Protein AF-A0A9E4JES0-F1 (afdb_monomer)

pLDDT: mean 76.91, std 16.35, range [38.31, 95.5]

Radius of gyration: 48.59 Å; Cα contacts (8 Å, |Δi|>4): 64; chains: 1; bounding box: 99×38×132 Å

Secondary structure (DSSP, 8-state):
---EEEEEEEEEEEETTEEEEEEEEEEEPTTS-HHHHHHHHHHHHHHHTT---TT-TTHHHHHHHHHHHHHHHHHHHHHHHHHHHHHHHHHHHHHHHHHHHHHHHHHHHHHHHHHHHHHHHHHHHHHHHHHHHHHHHHHHHHHHHHHHHTT--

Structure (mmCIF, N/CA/C/O backbone):
data_AF-A0A9E4JES0-F1
#
_entry.id   AF-A0A9E4JES0-F1
#
loop_
_atom_site.group_PDB
_atom_site.id
_atom_site.type_symbol
_atom_site.label_atom_id
_atom_site.label_alt_id
_atom_site.label_comp_id
_atom_site.label_asym_id
_atom_site.label_entity_id
_atom_site.label_seq_id
_atom_site.pdbx_PDB_ins_code
_atom_site.Cartn_x
_atom_site.Cartn_y
_atom_site.Cartn_z
_atom_site.occupancy
_atom_site.B_iso_or_equiv
_atom_site.auth_seq_id
_atom_site.auth_comp_id
_atom_site.auth_asym_id
_atom_site.auth_atom_id
_atom_site.pdbx_PDB_model_num
ATOM 1 N N . MET A 1 1 ? 2.789 -4.666 -51.818 1.00 52.53 1 MET A N 1
ATOM 2 C CA . MET A 1 1 ? 3.814 -4.984 -50.801 1.00 52.53 1 MET A CA 1
ATOM 3 C C . MET A 1 1 ? 3.820 -3.844 -49.799 1.00 52.53 1 MET A C 1
ATOM 5 O O . MET A 1 1 ? 3.592 -2.716 -50.224 1.00 52.53 1 MET A O 1
ATOM 9 N N . LYS A 1 2 ? 3.916 -4.117 -48.493 1.00 54.25 2 LYS A N 1
ATOM 10 C CA . LYS A 1 2 ? 3.906 -3.060 -47.469 1.00 54.25 2 LYS A CA 1
ATOM 11 C C . LYS A 1 2 ? 5.352 -2.792 -47.073 1.00 54.25 2 LYS A C 1
ATOM 13 O O . LYS A 1 2 ? 5.905 -3.539 -46.282 1.00 54.25 2 LYS A O 1
ATOM 18 N N . HIS A 1 3 ? 5.954 -1.746 -47.624 1.00 61.16 3 HIS A N 1
ATOM 19 C CA . HIS A 1 3 ? 7.297 -1.353 -47.214 1.00 61.16 3 HIS A CA 1
ATOM 20 C C . HIS A 1 3 ? 7.278 -0.882 -45.754 1.00 61.16 3 HIS A C 1
ATOM 22 O O . HIS A 1 3 ? 6.368 -0.158 -45.337 1.00 61.16 3 HIS A O 1
ATOM 28 N N . LYS A 1 4 ? 8.251 -1.339 -44.961 1.00 72.44 4 LYS A N 1
ATOM 29 C CA . LYS A 1 4 ? 8.466 -0.862 -43.590 1.00 72.44 4 LYS A CA 1
ATOM 30 C C . LYS A 1 4 ? 9.557 0.193 -43.629 1.00 72.44 4 LYS A C 1
ATOM 32 O O . LYS A 1 4 ? 10.705 -0.120 -43.914 1.00 72.44 4 LYS A O 1
ATOM 37 N N . GLU A 1 5 ? 9.211 1.436 -43.335 1.00 81.38 5 GLU A N 1
ATOM 38 C CA . GLU A 1 5 ? 10.203 2.504 -43.245 1.00 81.38 5 GLU A CA 1
ATOM 39 C C . GLU A 1 5 ? 10.958 2.417 -41.918 1.00 81.38 5 GLU A C 1
ATOM 41 O O . GLU A 1 5 ? 10.357 2.369 -40.839 1.00 81.38 5 GLU A O 1
ATOM 46 N N . ILE A 1 6 ? 12.287 2.419 -41.993 1.00 80.75 6 ILE A N 1
ATOM 47 C CA . ILE A 1 6 ? 13.156 2.605 -40.835 1.00 80.75 6 ILE A CA 1
ATOM 48 C C . ILE A 1 6 ? 14.017 3.849 -41.034 1.00 80.75 6 ILE A C 1
ATOM 50 O O . ILE A 1 6 ? 14.598 4.072 -42.094 1.00 80.75 6 ILE A O 1
ATOM 54 N N . GLY A 1 7 ? 14.098 4.676 -39.994 1.00 79.69 7 GLY A N 1
ATOM 55 C CA . GLY A 1 7 ? 14.848 5.926 -40.013 1.00 79.69 7 GLY A CA 1
ATOM 56 C C . GLY A 1 7 ? 15.833 6.013 -38.858 1.00 79.69 7 GLY A C 1
ATOM 57 O O . GLY A 1 7 ? 15.545 5.565 -37.745 1.00 79.69 7 GLY A O 1
ATOM 58 N N . PHE A 1 8 ? 16.993 6.611 -39.111 1.00 75.69 8 PHE A N 1
ATOM 59 C CA . PHE A 1 8 ? 17.981 6.930 -38.090 1.00 75.69 8 PHE A CA 1
ATOM 60 C C . PHE A 1 8 ? 18.560 8.328 -38.316 1.00 75.69 8 PHE A C 1
ATOM 62 O O . PHE A 1 8 ? 18.998 8.661 -39.416 1.00 75.69 8 PHE A O 1
ATOM 69 N N . GLY A 1 9 ? 18.561 9.128 -37.250 1.00 78.50 9 GLY A N 1
ATOM 70 C CA . GLY A 1 9 ? 19.098 10.483 -37.233 1.00 78.50 9 GLY A CA 1
ATOM 71 C C . GLY A 1 9 ? 20.324 10.594 -36.335 1.00 78.50 9 GLY A C 1
ATOM 72 O O . GLY A 1 9 ? 20.342 10.045 -35.233 1.00 78.50 9 GLY A O 1
ATOM 73 N N . LEU A 1 10 ? 21.337 11.326 -36.788 1.00 76.25 10 LEU A N 1
ATOM 74 C CA . LEU A 1 10 ? 22.555 11.636 -36.050 1.00 76.25 10 LEU A CA 1
ATOM 75 C C . LEU A 1 10 ? 22.779 13.146 -36.059 1.00 76.25 10 LEU A C 1
ATOM 77 O O . LEU A 1 10 ? 22.968 13.753 -37.110 1.00 76.25 10 LEU A O 1
ATOM 81 N N . THR A 1 11 ? 22.793 13.746 -34.873 1.00 77.44 11 THR A N 1
ATOM 82 C CA . THR A 1 11 ? 23.157 15.154 -34.696 1.00 77.44 11 THR A CA 1
ATOM 83 C C . THR A 1 11 ? 24.617 15.251 -34.287 1.00 77.44 11 THR A C 1
ATOM 85 O O . THR A 1 11 ? 25.042 14.604 -33.329 1.00 77.44 11 THR A O 1
ATOM 88 N N . ILE A 1 12 ? 25.380 16.074 -34.997 1.00 72.56 12 ILE A N 1
ATOM 89 C CA . ILE A 1 12 ? 26.807 16.289 -34.770 1.00 72.56 12 ILE A CA 1
ATOM 90 C C . ILE A 1 12 ? 27.027 17.743 -34.401 1.00 72.56 12 ILE A C 1
ATOM 92 O O . ILE A 1 12 ? 26.510 18.652 -35.047 1.00 72.56 12 ILE A O 1
ATOM 96 N N . ASN A 1 13 ? 27.801 17.951 -33.342 1.00 72.50 13 ASN A N 1
ATOM 97 C CA . ASN A 1 13 ? 28.268 19.269 -32.951 1.00 72.50 13 ASN A CA 1
ATOM 98 C C . ASN A 1 13 ? 29.493 19.626 -33.803 1.00 72.50 13 ASN A C 1
ATOM 100 O O . ASN A 1 13 ? 30.482 18.894 -33.781 1.00 72.50 13 ASN A O 1
ATOM 104 N N . MET A 1 14 ? 29.412 20.726 -34.548 1.00 70.50 14 MET A N 1
ATOM 105 C CA . MET A 1 14 ? 30.459 21.189 -35.465 1.00 70.50 14 MET A CA 1
ATOM 106 C C . MET A 1 14 ? 31.437 22.171 -34.791 1.00 70.50 14 MET A C 1
ATOM 108 O O . MET A 1 14 ? 32.385 22.626 -35.425 1.00 70.50 14 MET A O 1
ATOM 112 N N . GLY A 1 15 ? 31.238 22.483 -33.502 1.00 56.72 15 GLY A N 1
ATOM 113 C CA . GLY A 1 15 ? 31.932 23.563 -32.794 1.00 56.72 15 GLY A CA 1
ATOM 114 C C . GLY A 1 15 ? 31.174 24.893 -32.888 1.00 56.72 15 GLY A C 1
ATOM 115 O O . GLY A 1 15 ? 30.182 25.003 -33.597 1.00 56.72 15 GLY A O 1
ATOM 116 N N . ASN A 1 16 ? 31.600 25.908 -32.126 1.00 60.12 16 ASN A N 1
ATOM 117 C CA . ASN A 1 16 ? 30.993 27.253 -32.118 1.00 60.12 16 ASN A CA 1
ATOM 118 C C . ASN A 1 16 ? 29.464 27.294 -31.891 1.00 60.12 16 ASN A C 1
ATOM 120 O O . ASN A 1 16 ? 28.784 28.152 -32.440 1.00 60.12 16 ASN A O 1
ATOM 124 N N . TYR A 1 17 ? 28.924 26.394 -31.059 1.00 64.75 17 TYR A N 1
ATOM 125 C CA . TYR A 1 17 ? 27.476 26.249 -30.809 1.00 64.75 17 TYR A CA 1
ATOM 126 C C . TYR A 1 17 ? 26.640 25.864 -32.041 1.00 64.75 17 TYR A C 1
ATOM 128 O O . TYR A 1 17 ? 25.411 25.894 -31.983 1.00 64.75 17 TYR A O 1
ATOM 136 N N . GLU A 1 18 ? 27.276 25.443 -33.131 1.00 52.69 18 GLU A N 1
ATOM 137 C CA . GLU A 1 18 ? 26.591 24.963 -34.321 1.00 52.69 18 GLU A CA 1
ATOM 138 C C . GLU A 1 18 ? 26.464 23.439 -34.286 1.00 52.69 18 GLU A C 1
ATOM 140 O O . GLU A 1 18 ? 27.386 22.703 -33.921 1.00 52.69 18 GLU A O 1
ATOM 145 N N . SER A 1 19 ? 25.291 22.941 -34.671 1.00 76.25 19 SER A N 1
ATOM 146 C CA . SER A 1 19 ? 25.049 21.509 -34.816 1.00 76.25 19 SER A CA 1
ATOM 147 C C . SER A 1 19 ? 24.335 21.222 -36.126 1.00 76.25 19 SER A C 1
ATOM 149 O O . SER A 1 19 ? 23.482 21.995 -36.561 1.00 76.25 19 SER A O 1
ATOM 151 N N . VAL A 1 20 ? 24.697 20.107 -36.752 1.00 76.12 20 VAL A N 1
ATOM 152 C CA . VAL A 1 20 ? 24.100 19.628 -37.998 1.00 76.12 20 VAL A CA 1
ATOM 153 C C . VAL A 1 20 ? 23.469 18.274 -37.730 1.00 76.12 20 VAL A C 1
ATOM 155 O O . VAL A 1 20 ? 24.083 17.399 -37.118 1.00 76.12 20 VAL A O 1
ATOM 158 N N . ARG A 1 21 ? 22.228 18.104 -38.178 1.00 79.75 21 ARG A N 1
ATOM 159 C CA . ARG A 1 21 ? 21.497 16.844 -38.090 1.00 79.75 21 ARG A CA 1
ATOM 160 C C . ARG A 1 21 ? 21.501 16.159 -39.451 1.00 79.75 21 ARG A C 1
ATOM 162 O O . ARG A 1 21 ? 21.116 16.763 -40.446 1.00 79.75 21 ARG A O 1
ATOM 169 N N . PHE A 1 22 ? 21.915 14.900 -39.467 1.00 77.12 22 PHE A N 1
ATOM 170 C CA . PHE A 1 22 ? 21.846 14.015 -40.620 1.00 77.12 22 PHE A CA 1
ATOM 171 C C . PHE A 1 22 ? 20.777 12.967 -40.357 1.00 77.12 22 PHE A C 1
ATOM 173 O O . PHE A 1 22 ? 20.857 12.262 -39.356 1.00 77.12 22 PHE A O 1
ATOM 180 N N . ASP A 1 23 ? 19.803 12.837 -41.246 1.00 79.25 23 ASP A N 1
ATOM 181 C CA . ASP A 1 23 ? 18.787 11.792 -41.169 1.00 79.25 23 ASP A CA 1
ATOM 182 C C . ASP A 1 23 ? 18.927 10.873 -42.391 1.00 79.25 23 ASP A C 1
ATOM 184 O O . ASP A 1 23 ? 19.057 11.341 -43.523 1.00 79.25 23 ASP A O 1
ATOM 188 N N . LEU A 1 24 ? 18.917 9.560 -42.162 1.00 81.31 24 LEU A N 1
ATOM 189 C CA . LEU A 1 24 ? 18.792 8.544 -43.205 1.00 81.31 24 LEU A CA 1
ATOM 190 C C . LEU A 1 24 ? 17.518 7.749 -42.970 1.00 81.31 24 LEU A C 1
ATOM 192 O O . LEU A 1 24 ? 17.255 7.293 -41.856 1.00 81.31 24 LEU A O 1
ATOM 196 N N . VAL A 1 25 ? 16.767 7.546 -44.042 1.00 83.81 25 VAL A N 1
ATOM 197 C CA . VAL A 1 25 ? 15.569 6.712 -44.065 1.00 83.81 25 VAL A CA 1
ATOM 198 C C . VAL A 1 25 ? 15.761 5.670 -45.155 1.00 83.81 25 VAL A C 1
ATOM 200 O O . VAL A 1 25 ? 16.242 5.996 -46.240 1.00 83.81 25 VAL A O 1
ATOM 203 N N . ALA A 1 26 ? 15.422 4.422 -44.851 1.00 81.62 26 ALA A N 1
ATOM 204 C CA . ALA A 1 26 ? 15.339 3.358 -45.838 1.00 81.62 26 ALA A CA 1
ATOM 205 C C . ALA A 1 26 ? 13.989 2.660 -45.751 1.00 81.62 26 ALA A C 1
ATOM 207 O O . ALA A 1 26 ? 13.447 2.428 -44.667 1.00 81.62 26 ALA A O 1
ATOM 208 N N . GLU A 1 27 ? 13.482 2.309 -46.920 1.00 85.81 27 GLU A N 1
ATOM 209 C CA . GLU A 1 27 ? 12.321 1.454 -47.086 1.00 85.81 27 GLU A CA 1
ATOM 210 C C . GLU A 1 27 ? 12.798 0.005 -47.094 1.00 85.81 27 GLU A C 1
ATOM 212 O O . GLU A 1 27 ? 13.636 -0.361 -47.915 1.00 85.81 27 GLU A O 1
ATOM 217 N N . LEU A 1 28 ? 12.283 -0.799 -46.166 1.00 83.81 28 LEU A N 1
ATOM 218 C CA . LEU A 1 28 ? 12.567 -2.225 -46.109 1.00 83.81 28 LEU A CA 1
ATOM 219 C C . LEU A 1 28 ? 11.510 -3.024 -46.844 1.00 83.81 28 LEU A C 1
ATOM 221 O O . LEU A 1 28 ? 10.305 -2.753 -46.733 1.00 83.81 28 LEU A O 1
ATOM 225 N N . GLU A 1 29 ? 11.965 -4.066 -47.524 1.00 83.25 29 GLU A N 1
ATOM 226 C CA . GLU A 1 29 ? 11.090 -5.110 -48.036 1.00 83.25 29 GLU A CA 1
ATOM 227 C C . GLU A 1 29 ? 10.679 -6.090 -46.925 1.00 83.25 29 GLU A C 1
ATOM 229 O O . GLU A 1 29 ? 11.339 -6.227 -45.895 1.00 83.25 29 GLU A O 1
ATOM 234 N N . ASP A 1 30 ? 9.560 -6.794 -47.123 1.00 79.12 30 ASP A N 1
ATOM 235 C CA . ASP A 1 30 ? 8.959 -7.670 -46.102 1.00 79.12 30 ASP A CA 1
ATOM 236 C C . ASP A 1 30 ? 9.879 -8.832 -45.654 1.00 79.12 30 ASP A C 1
ATOM 238 O O . ASP A 1 30 ? 9.641 -9.430 -44.602 1.00 79.12 30 ASP A O 1
ATOM 242 N N . TRP A 1 31 ? 10.918 -9.152 -46.436 1.00 80.75 31 TRP A N 1
ATOM 243 C CA . TRP A 1 31 ? 11.902 -10.205 -46.154 1.00 80.75 31 TRP A CA 1
ATOM 244 C C . TRP A 1 31 ? 13.197 -9.698 -45.503 1.00 80.75 31 TRP A C 1
ATOM 246 O O . TRP A 1 31 ? 14.019 -10.518 -45.094 1.00 80.75 31 TRP A O 1
ATOM 256 N N . GLU A 1 32 ? 13.399 -8.383 -45.396 1.00 78.50 32 GLU A N 1
ATOM 257 C CA . GLU A 1 32 ? 14.618 -7.809 -44.826 1.00 78.50 32 GLU A CA 1
ATOM 258 C C . GLU A 1 32 ? 14.550 -7.734 -43.293 1.00 78.50 32 GLU A C 1
ATOM 260 O O . GLU A 1 32 ? 13.535 -7.345 -42.702 1.00 78.50 32 GLU A O 1
ATOM 265 N N . ASP A 1 33 ? 15.654 -8.082 -42.625 1.00 81.12 33 ASP A N 1
ATOM 266 C CA . ASP A 1 33 ? 15.755 -7.975 -41.170 1.00 81.12 33 ASP A CA 1
ATOM 267 C C . ASP A 1 33 ? 15.950 -6.511 -40.752 1.00 81.12 33 ASP A C 1
ATOM 269 O O . ASP A 1 33 ? 16.992 -5.891 -40.978 1.00 81.12 33 ASP A O 1
ATOM 273 N N . SER A 1 34 ? 14.942 -5.970 -40.067 1.00 77.75 34 SER A N 1
ATOM 274 C CA . SER A 1 34 ? 14.956 -4.602 -39.551 1.00 77.75 34 SER A CA 1
ATOM 275 C C . SER A 1 34 ? 16.148 -4.282 -38.640 1.00 77.75 34 SER A C 1
ATOM 277 O O . SER A 1 34 ? 16.610 -3.139 -38.634 1.00 77.75 34 SER A O 1
ATOM 279 N N . GLU A 1 35 ? 16.678 -5.246 -37.879 1.00 78.31 35 GLU A N 1
ATOM 280 C CA . GLU A 1 35 ? 17.823 -5.002 -36.998 1.00 78.31 35 GLU A CA 1
ATOM 281 C C . GLU A 1 35 ? 19.137 -4.928 -37.772 1.00 78.31 35 GLU A C 1
ATOM 283 O O . GLU A 1 35 ? 19.984 -4.075 -37.479 1.00 78.31 35 GLU A O 1
ATOM 288 N N . GLU A 1 36 ? 19.317 -5.807 -38.755 1.00 80.25 36 GLU A N 1
ATOM 289 C CA . GLU A 1 36 ? 20.508 -5.830 -39.599 1.00 80.25 36 GLU A CA 1
ATOM 290 C C . GLU A 1 36 ? 20.551 -4.598 -40.507 1.00 80.25 36 GLU A C 1
ATOM 292 O O . GLU A 1 36 ? 21.563 -3.889 -40.551 1.00 80.25 36 GLU A O 1
ATOM 297 N N . SER A 1 37 ? 19.416 -4.237 -41.107 1.00 80.00 37 SER A N 1
ATOM 298 C CA . SER A 1 37 ? 19.299 -3.037 -41.932 1.00 80.00 37 SER A CA 1
ATOM 299 C C . SER A 1 37 ? 19.469 -1.748 -41.126 1.00 80.00 37 SER A C 1
ATOM 301 O O . SER A 1 37 ? 20.123 -0.808 -41.581 1.00 80.00 37 SER A O 1
ATOM 303 N N . MET A 1 38 ? 18.992 -1.703 -39.877 1.00 77.00 38 MET A N 1
ATOM 304 C CA . MET A 1 38 ? 19.251 -0.578 -38.973 1.00 77.00 38 MET A CA 1
ATOM 305 C C . MET A 1 38 ? 20.741 -0.460 -38.609 1.00 77.00 38 MET A C 1
ATOM 307 O O . MET A 1 38 ? 21.265 0.651 -38.497 1.00 77.00 38 MET A O 1
ATOM 311 N N . LYS A 1 39 ? 21.459 -1.578 -38.431 1.00 77.50 39 LYS A N 1
ATOM 312 C CA . LYS A 1 39 ? 22.921 -1.561 -38.220 1.00 77.50 39 LYS A CA 1
ATOM 313 C C . LYS A 1 39 ? 23.654 -1.042 -39.457 1.00 77.50 39 LYS A C 1
ATOM 315 O O . LYS A 1 39 ? 24.563 -0.223 -39.312 1.00 77.50 39 LYS A O 1
ATOM 320 N N . ALA A 1 40 ? 23.239 -1.464 -40.649 1.00 80.19 40 ALA A N 1
ATOM 321 C CA . ALA A 1 40 ? 23.804 -0.987 -41.907 1.00 80.19 40 ALA A CA 1
ATOM 322 C C . ALA A 1 40 ? 23.584 0.525 -42.095 1.00 80.19 40 ALA A C 1
ATOM 324 O O . ALA A 1 40 ? 24.535 1.249 -42.399 1.00 80.19 40 ALA A O 1
ATOM 325 N N . LEU A 1 41 ? 22.373 1.026 -41.821 1.00 79.94 41 LEU A N 1
ATOM 326 C CA . LEU A 1 41 ? 22.056 2.460 -41.873 1.00 79.94 41 LEU A CA 1
ATOM 327 C C . LEU A 1 41 ? 22.896 3.280 -40.900 1.00 79.94 41 LEU A C 1
ATOM 329 O O . LEU A 1 41 ? 23.429 4.323 -41.274 1.00 79.94 41 LEU A O 1
ATOM 333 N N . LYS A 1 42 ? 23.072 2.794 -39.669 1.00 74.19 42 LYS A N 1
ATOM 334 C CA . LYS A 1 42 ? 23.915 3.450 -38.661 1.00 74.19 42 LYS A CA 1
ATOM 335 C C . LYS A 1 42 ? 25.364 3.559 -39.111 1.00 74.19 42 LYS A C 1
ATOM 337 O O . LYS A 1 42 ? 25.944 4.637 -39.012 1.00 74.19 42 LYS A O 1
ATOM 342 N N . LYS A 1 43 ? 25.935 2.466 -39.624 1.00 75.44 43 LYS A N 1
ATOM 343 C CA . LYS A 1 43 ? 27.313 2.454 -40.128 1.00 75.44 43 LYS A CA 1
ATOM 344 C C . LYS A 1 43 ? 27.485 3.473 -41.256 1.00 75.44 43 LYS A C 1
ATOM 346 O O . LYS A 1 43 ? 28.402 4.286 -41.218 1.00 75.44 43 LYS A O 1
ATOM 351 N N . ARG A 1 44 ? 26.533 3.503 -42.189 1.00 75.25 44 ARG A N 1
ATOM 352 C CA . ARG A 1 44 ? 26.559 4.406 -43.341 1.00 75.25 44 ARG A CA 1
ATOM 353 C C . ARG A 1 44 ? 26.359 5.874 -42.964 1.00 75.25 44 ARG A C 1
ATOM 355 O O . ARG A 1 44 ? 27.004 6.735 -43.552 1.00 75.25 44 ARG A O 1
ATOM 362 N N . LEU A 1 45 ? 25.526 6.175 -41.965 1.00 74.19 45 LEU A N 1
ATOM 363 C CA . LEU A 1 45 ? 25.344 7.543 -41.466 1.00 74.19 45 LEU A CA 1
ATOM 364 C C . LEU A 1 45 ? 26.617 8.079 -40.800 1.00 74.19 45 LEU A C 1
ATOM 366 O O . LEU A 1 45 ? 26.989 9.227 -41.020 1.00 74.19 45 LEU A O 1
ATOM 370 N N . VAL A 1 46 ? 27.301 7.237 -40.018 1.00 70.25 46 VAL A N 1
ATOM 371 C CA . VAL A 1 46 ? 28.583 7.574 -39.377 1.00 70.25 46 VAL A CA 1
ATOM 372 C C . VAL A 1 46 ? 29.679 7.800 -40.424 1.00 70.25 46 VAL A C 1
ATOM 374 O O . VAL A 1 46 ? 30.451 8.749 -40.300 1.00 70.25 46 VAL A O 1
ATOM 377 N N . GLU A 1 47 ? 29.708 6.987 -41.485 1.00 70.75 47 GLU A N 1
ATOM 378 C CA . GLU A 1 47 ? 30.611 7.171 -42.629 1.00 70.75 47 GLU A CA 1
ATOM 379 C C . GLU A 1 47 ? 30.329 8.480 -43.394 1.00 70.75 47 GLU A C 1
ATOM 381 O O . GLU A 1 47 ? 31.257 9.243 -43.667 1.00 70.75 47 GLU A O 1
ATOM 386 N N . ILE A 1 48 ? 29.060 8.779 -43.712 1.00 68.38 48 ILE A N 1
ATOM 387 C CA . ILE A 1 48 ? 28.646 10.008 -44.424 1.00 68.38 48 ILE A CA 1
ATOM 388 C C . ILE A 1 48 ? 28.998 11.256 -43.625 1.00 68.38 48 ILE A C 1
ATOM 390 O O . ILE A 1 48 ? 29.496 12.235 -44.179 1.00 68.38 48 ILE A O 1
ATOM 394 N N . ALA A 1 49 ? 28.771 11.203 -42.319 1.00 64.31 49 ALA A N 1
ATOM 395 C CA . ALA A 1 49 ? 29.098 12.281 -41.414 1.00 64.31 49 ALA A CA 1
ATOM 396 C C . ALA A 1 49 ? 30.605 12.576 -41.319 1.00 64.31 49 ALA A C 1
ATOM 398 O O . ALA A 1 49 ? 30.972 13.566 -40.687 1.00 64.31 49 ALA A O 1
ATOM 399 N N . ARG A 1 50 ? 31.471 11.731 -41.914 1.00 56.56 50 ARG A N 1
ATOM 400 C CA . ARG A 1 50 ? 32.939 11.831 -41.869 1.00 56.56 50 ARG A CA 1
ATOM 401 C C . ARG A 1 50 ? 33.446 12.187 -40.473 1.00 56.56 50 ARG A C 1
ATOM 403 O O . ARG A 1 50 ? 34.389 12.962 -40.326 1.00 56.56 50 ARG A O 1
ATOM 410 N N . VAL A 1 51 ? 32.812 11.622 -39.443 1.00 58.22 51 VAL A N 1
ATOM 411 C CA . VAL A 1 51 ? 33.349 11.681 -38.088 1.00 58.22 51 VAL A CA 1
ATOM 412 C C . VAL A 1 51 ? 34.607 10.839 -38.150 1.00 58.22 51 VAL A C 1
ATOM 414 O O . VAL A 1 51 ? 34.531 9.611 -38.135 1.00 58.22 51 VAL A O 1
ATOM 417 N N . GLU A 1 52 ? 35.755 11.493 -38.331 1.00 45.12 52 GLU A N 1
ATOM 418 C CA . GLU A 1 52 ? 37.043 10.826 -38.267 1.00 45.12 52 GLU A CA 1
ATOM 419 C C . GLU A 1 52 ? 37.068 10.043 -36.962 1.00 45.12 52 GLU A C 1
ATOM 421 O O . GLU A 1 52 ? 37.024 10.601 -35.863 1.00 45.12 52 GLU A O 1
ATOM 426 N N . VAL A 1 53 ? 37.134 8.722 -37.097 1.00 47.69 53 VAL A N 1
ATOM 427 C CA . VAL A 1 53 ? 37.366 7.779 -36.009 1.00 47.69 53 VAL A CA 1
ATOM 428 C C . VAL A 1 53 ? 38.840 7.891 -35.594 1.00 47.69 53 VAL A C 1
ATOM 430 O O . VAL A 1 53 ? 39.560 6.903 -35.476 1.00 47.69 53 VAL A O 1
ATOM 433 N N . ASN A 1 54 ? 39.327 9.118 -35.409 1.00 38.31 54 ASN A N 1
ATOM 434 C CA . ASN A 1 54 ? 40.631 9.408 -34.850 1.00 38.31 54 ASN A CA 1
ATOM 435 C C . ASN A 1 54 ? 40.524 9.074 -33.362 1.00 38.31 54 ASN A C 1
ATOM 437 O O . ASN A 1 54 ? 40.083 9.878 -32.545 1.00 38.31 54 ASN A O 1
ATOM 441 N N . ASN A 1 55 ? 40.891 7.828 -33.059 1.00 38.66 55 ASN A N 1
ATOM 442 C CA . ASN A 1 55 ? 40.852 7.143 -31.765 1.00 38.66 55 ASN A CA 1
ATOM 443 C C . ASN A 1 55 ? 39.546 6.406 -31.432 1.00 38.66 55 ASN A C 1
ATOM 445 O O . ASN A 1 55 ? 38.947 6.580 -30.371 1.00 38.66 55 ASN A O 1
ATOM 449 N N . GLY A 1 56 ? 39.198 5.449 -32.293 1.00 40.09 56 GLY A N 1
ATOM 450 C CA . GLY A 1 56 ? 38.568 4.206 -31.853 1.00 40.09 56 GLY A CA 1
ATOM 451 C C . GLY A 1 56 ? 37.114 4.047 -32.271 1.00 40.09 56 GLY A C 1
ATOM 452 O O . GLY A 1 56 ? 36.232 4.768 -31.812 1.00 40.09 56 GLY A O 1
ATOM 453 N N . GLU A 1 57 ? 36.867 2.993 -33.046 1.00 42.16 5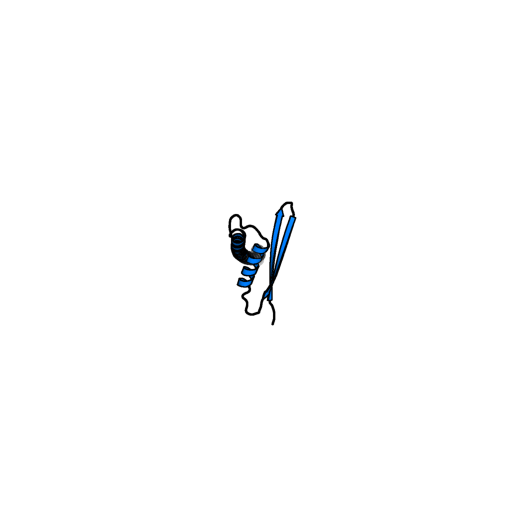7 GLU A N 1
ATOM 454 C CA . GLU A 1 57 ? 35.575 2.434 -33.484 1.00 42.16 57 GLU A CA 1
ATOM 455 C C . GLU A 1 57 ? 34.553 2.136 -32.360 1.00 42.16 57 GLU A C 1
ATOM 457 O O . GLU A 1 57 ? 33.540 1.485 -32.591 1.00 42.16 57 GLU A O 1
ATOM 462 N N . SER A 1 58 ? 34.762 2.588 -31.120 1.00 47.03 58 SER A N 1
ATOM 463 C CA . SER A 1 58 ? 34.038 2.069 -29.959 1.00 47.03 58 SER A CA 1
ATOM 464 C C . SER A 1 58 ? 33.233 3.078 -29.145 1.00 47.03 58 SER A C 1
ATOM 466 O O . SER A 1 58 ? 32.460 2.641 -28.304 1.00 47.03 58 SER A O 1
ATOM 468 N N . THR A 1 59 ? 33.328 4.396 -29.336 1.00 52.81 59 THR A N 1
ATOM 469 C CA . THR A 1 59 ? 32.669 5.329 -28.394 1.00 52.81 59 THR A CA 1
ATOM 470 C C . THR A 1 59 ? 31.154 5.411 -28.564 1.00 52.81 59 THR A C 1
ATOM 472 O O . THR A 1 59 ? 30.445 5.387 -27.562 1.00 52.81 59 THR A O 1
ATOM 475 N N . VAL A 1 60 ? 30.627 5.457 -29.790 1.00 51.69 60 VAL A N 1
ATOM 476 C CA . VAL A 1 60 ? 29.167 5.522 -30.019 1.00 51.69 60 VAL A CA 1
ATOM 477 C C . VAL A 1 60 ? 28.509 4.154 -29.819 1.00 51.69 60 VAL A C 1
ATOM 479 O O . VAL A 1 60 ? 27.479 4.061 -29.157 1.00 51.69 60 VAL A O 1
ATOM 482 N N . ILE A 1 61 ? 29.134 3.078 -30.308 1.00 52.16 61 ILE A N 1
ATOM 483 C CA . ILE A 1 61 ? 28.620 1.708 -30.144 1.00 52.16 61 ILE A CA 1
ATOM 484 C C . ILE A 1 61 ? 28.648 1.288 -28.664 1.00 52.16 61 ILE A C 1
ATOM 486 O O . ILE A 1 61 ? 27.642 0.791 -28.165 1.00 52.16 61 ILE A O 1
ATOM 490 N N . ARG A 1 62 ? 29.727 1.578 -27.912 1.00 53.94 62 ARG A N 1
ATOM 491 C CA . ARG A 1 62 ? 29.753 1.314 -26.458 1.00 53.94 62 ARG A CA 1
ATOM 492 C C . ARG A 1 62 ? 28.765 2.179 -25.684 1.00 53.94 62 ARG A C 1
ATOM 494 O O . ARG A 1 62 ? 28.189 1.679 -24.727 1.00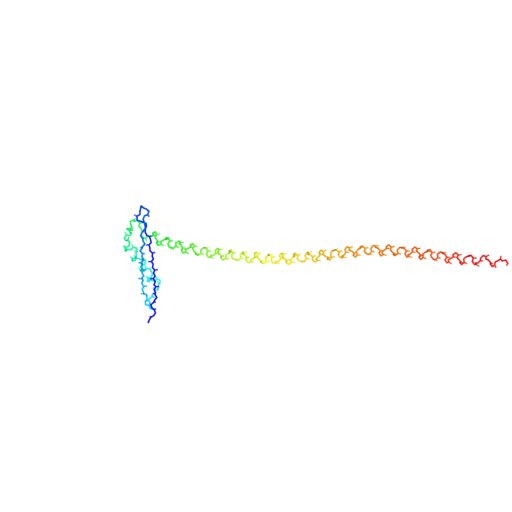 53.94 62 ARG A O 1
ATOM 501 N N . LYS A 1 63 ? 28.548 3.445 -26.070 1.00 54.00 63 LYS A N 1
ATOM 502 C CA . LYS A 1 63 ? 27.513 4.289 -25.444 1.00 54.00 63 LYS A CA 1
ATOM 503 C C . LYS A 1 63 ? 26.118 3.687 -25.631 1.00 54.00 63 LYS A C 1
ATOM 505 O O . LYS A 1 63 ? 25.384 3.587 -24.662 1.00 54.00 63 LYS A O 1
ATOM 510 N N . LEU A 1 6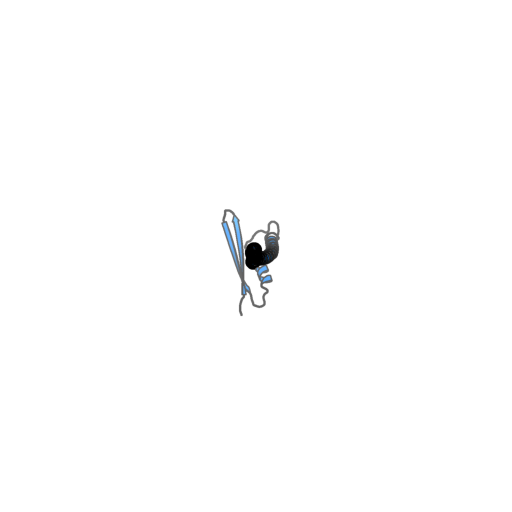4 ? 25.805 3.177 -26.820 1.00 53.22 64 LEU A N 1
ATOM 511 C CA . LEU A 1 64 ? 24.519 2.527 -27.096 1.00 53.22 64 LEU A CA 1
ATOM 512 C C . LEU A 1 64 ? 24.333 1.193 -26.349 1.00 53.22 64 LEU A C 1
ATOM 514 O O . LEU A 1 64 ? 23.225 0.887 -25.908 1.00 53.22 64 LEU A O 1
ATOM 518 N N . ASP A 1 65 ? 25.392 0.398 -26.181 1.00 59.12 65 ASP A N 1
ATOM 519 C CA . ASP A 1 65 ? 25.330 -0.823 -25.362 1.00 59.12 65 ASP A CA 1
ATOM 520 C C . ASP A 1 65 ? 25.212 -0.511 -23.861 1.00 59.12 65 ASP A C 1
ATOM 522 O O . ASP A 1 65 ? 24.482 -1.199 -23.140 1.00 59.12 65 ASP A O 1
ATOM 526 N N . LEU A 1 66 ? 25.864 0.559 -23.391 1.00 59.09 66 LEU A N 1
ATOM 527 C CA . LEU A 1 66 ? 25.664 1.095 -22.043 1.00 59.09 66 LEU A CA 1
ATOM 528 C C . LEU A 1 66 ? 24.213 1.556 -21.854 1.00 59.09 66 LEU A C 1
ATOM 530 O O . LEU A 1 66 ? 23.592 1.172 -20.865 1.00 59.09 66 LEU A O 1
ATOM 534 N N . ASP A 1 67 ? 23.633 2.268 -22.823 1.00 65.31 67 ASP A N 1
ATOM 535 C CA . ASP A 1 67 ? 22.234 2.707 -22.782 1.00 65.31 67 ASP A CA 1
ATOM 536 C C . ASP A 1 67 ? 21.271 1.515 -22.681 1.00 65.31 67 ASP A C 1
ATOM 538 O O . ASP A 1 67 ? 20.352 1.526 -21.863 1.00 65.31 67 ASP A O 1
ATOM 542 N N . LYS A 1 68 ? 21.507 0.427 -23.428 1.00 71.81 68 LYS A N 1
ATOM 543 C CA . LYS A 1 68 ? 20.708 -0.808 -23.306 1.00 71.81 68 LYS A CA 1
ATOM 544 C C . LYS A 1 68 ? 20.817 -1.444 -21.919 1.00 71.81 68 LYS A C 1
ATOM 546 O O . LYS A 1 68 ? 19.806 -1.916 -21.391 1.00 71.81 68 LYS A O 1
ATOM 551 N N . LYS A 1 69 ? 22.014 -1.461 -21.324 1.00 76.69 69 LYS A N 1
ATOM 552 C CA . LYS A 1 69 ? 22.233 -1.986 -19.968 1.00 76.69 69 LYS A CA 1
ATOM 553 C C . LYS A 1 69 ? 21.489 -1.148 -18.926 1.00 76.69 69 LYS A C 1
ATOM 555 O O . LYS A 1 69 ? 20.758 -1.716 -18.118 1.00 76.69 69 LYS A O 1
ATOM 560 N N . TYR A 1 70 ? 21.598 0.178 -18.998 1.00 74.19 70 TYR A N 1
ATOM 561 C CA . TYR A 1 70 ? 20.894 1.082 -18.088 1.00 74.19 70 TYR A CA 1
ATOM 562 C C . TYR A 1 70 ? 19.374 1.015 -18.262 1.00 74.19 70 TYR A C 1
ATOM 564 O O . TYR A 1 70 ? 18.652 1.000 -17.272 1.00 74.19 70 TYR A O 1
ATOM 572 N N . ILE A 1 71 ? 18.861 0.877 -19.489 1.00 76.94 71 ILE A N 1
ATOM 573 C CA . ILE A 1 71 ? 17.422 0.674 -19.730 1.00 76.94 71 ILE A CA 1
ATOM 574 C C . ILE A 1 71 ? 16.925 -0.616 -19.065 1.00 76.94 71 ILE A C 1
ATOM 576 O O . ILE A 1 71 ? 15.818 -0.639 -18.522 1.00 76.94 71 ILE A O 1
ATOM 580 N N . LYS A 1 72 ? 17.716 -1.695 -19.096 1.00 82.44 72 LYS A N 1
ATOM 581 C CA . LYS A 1 72 ? 17.356 -2.954 -18.431 1.00 82.44 72 LYS A CA 1
ATOM 582 C C . LYS A 1 72 ? 17.328 -2.792 -16.909 1.00 82.44 72 LYS A C 1
ATOM 584 O O . LYS A 1 72 ? 16.349 -3.192 -16.288 1.00 82.44 72 LYS A O 1
ATOM 589 N N . GLU A 1 73 ? 18.341 -2.148 -16.341 1.00 81.88 73 GLU A N 1
ATOM 590 C CA . GLU A 1 73 ? 18.437 -1.887 -14.900 1.00 81.88 73 GLU A CA 1
ATOM 591 C C . GLU A 1 73 ? 17.307 -0.967 -14.406 1.00 81.88 73 GLU A C 1
ATOM 593 O O . GLU A 1 73 ? 16.667 -1.255 -13.398 1.00 81.88 73 GLU A O 1
ATOM 598 N N . ILE A 1 74 ? 16.965 0.077 -15.171 1.00 76.19 74 ILE A N 1
ATOM 599 C CA . ILE A 1 74 ? 15.816 0.950 -14.891 1.00 76.19 74 ILE A CA 1
ATOM 600 C C . ILE A 1 74 ? 14.508 0.155 -14.917 1.00 76.19 74 ILE A C 1
ATOM 602 O O . ILE A 1 74 ? 13.660 0.357 -14.054 1.00 76.19 74 ILE A O 1
ATOM 606 N N . LYS A 1 75 ? 14.323 -0.765 -15.873 1.00 81.88 75 LYS A N 1
ATOM 607 C CA . LYS A 1 75 ? 13.120 -1.614 -15.930 1.00 81.88 75 LYS A CA 1
ATOM 608 C C . LYS A 1 75 ? 13.032 -2.584 -14.755 1.00 81.88 75 LYS A C 1
ATOM 610 O O . LYS A 1 75 ? 11.936 -2.803 -14.246 1.00 81.88 75 LYS A O 1
ATOM 615 N N . GLU A 1 76 ? 14.151 -3.165 -14.334 1.00 89.81 76 GLU A N 1
ATOM 616 C CA . GLU A 1 76 ? 14.207 -4.040 -13.157 1.00 89.81 76 GLU A CA 1
ATOM 617 C C . GLU A 1 76 ? 13.884 -3.255 -11.882 1.00 89.81 76 GLU A C 1
ATOM 619 O O . GLU A 1 76 ? 12.985 -3.647 -11.140 1.00 89.81 76 GLU A O 1
ATOM 624 N N . LYS A 1 77 ? 14.501 -2.085 -11.688 1.00 88.81 77 LYS A N 1
ATOM 625 C CA . LYS A 1 77 ? 14.195 -1.204 -10.555 1.00 88.81 77 LYS A CA 1
ATOM 626 C C . LYS A 1 77 ? 12.772 -0.659 -10.580 1.00 88.81 77 LYS A C 1
ATOM 628 O O . LYS A 1 77 ? 12.148 -0.564 -9.531 1.00 88.81 77 LYS A O 1
ATOM 633 N N . ALA A 1 78 ? 12.221 -0.354 -11.752 1.00 83.06 78 ALA A N 1
ATOM 634 C CA . ALA A 1 78 ? 10.826 0.056 -11.873 1.00 83.06 78 ALA A CA 1
ATOM 635 C C . ALA A 1 78 ? 9.865 -1.060 -11.432 1.00 83.06 78 ALA A C 1
ATOM 637 O O . ALA A 1 78 ? 8.894 -0.770 -10.741 1.00 83.06 78 ALA A O 1
ATOM 638 N N . ARG A 1 79 ? 10.150 -2.328 -11.768 1.00 89.25 79 ARG A N 1
ATOM 639 C CA . ARG A 1 79 ? 9.358 -3.473 -11.287 1.00 89.25 79 ARG A CA 1
ATOM 640 C C . ARG A 1 79 ? 9.448 -3.641 -9.774 1.00 89.25 79 ARG A C 1
ATOM 642 O O . ARG A 1 79 ? 8.416 -3.821 -9.146 1.00 89.25 79 ARG A O 1
ATOM 649 N N . GLU A 1 80 ? 10.647 -3.526 -9.208 1.00 92.31 80 GLU A N 1
ATOM 650 C CA . GLU A 1 80 ? 10.859 -3.595 -7.756 1.00 92.31 80 GLU A CA 1
ATOM 651 C C . GLU A 1 80 ? 10.074 -2.490 -7.023 1.00 92.31 80 GLU A C 1
ATOM 653 O O . GLU A 1 80 ? 9.403 -2.749 -6.028 1.00 92.31 80 GLU A O 1
ATOM 658 N N . VAL A 1 81 ? 10.074 -1.264 -7.558 1.00 90.00 81 VAL A N 1
ATOM 659 C CA . VAL A 1 81 ? 9.279 -0.148 -7.017 1.00 90.00 81 VAL A CA 1
ATOM 660 C C . VAL A 1 81 ? 7.775 -0.406 -7.139 1.00 90.00 81 VAL A C 1
ATOM 662 O O . VAL A 1 81 ? 7.018 -0.057 -6.234 1.00 90.00 81 VAL A O 1
ATOM 665 N N . GLU A 1 82 ? 7.320 -0.993 -8.245 1.00 91.06 82 GLU A N 1
ATOM 666 C CA . GLU A 1 82 ? 5.911 -1.349 -8.448 1.00 91.06 82 GLU A CA 1
ATOM 667 C C . GLU A 1 82 ? 5.452 -2.412 -7.435 1.00 91.06 82 GLU A C 1
ATOM 669 O O . GLU A 1 82 ? 4.358 -2.311 -6.882 1.00 91.06 82 GLU A O 1
ATOM 674 N N . GLU A 1 83 ? 6.299 -3.403 -7.157 1.00 93.19 83 GLU A N 1
ATO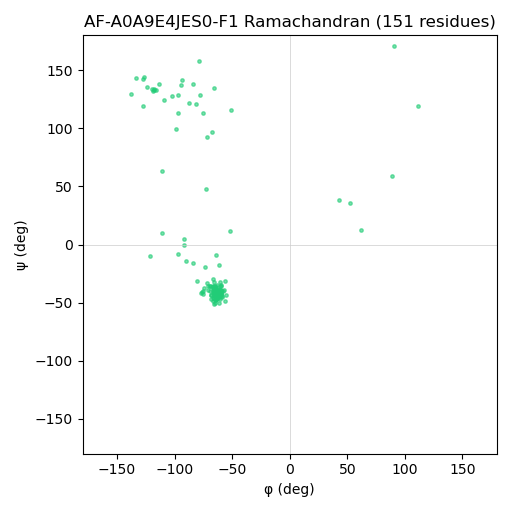M 675 C CA . GLU A 1 83 ? 6.044 -4.471 -6.187 1.00 93.19 83 GLU A CA 1
ATOM 676 C C . GLU A 1 83 ? 5.986 -3.922 -4.757 1.00 93.19 83 GLU A C 1
ATOM 678 O O . GLU A 1 83 ? 4.978 -4.099 -4.075 1.00 93.19 83 GLU A O 1
ATOM 683 N N . GLN A 1 84 ? 6.964 -3.102 -4.361 1.00 93.19 84 GLN A N 1
ATOM 684 C CA . GLN A 1 84 ? 6.941 -2.403 -3.070 1.00 93.19 84 GLN A CA 1
ATOM 685 C C . GLN A 1 84 ? 5.717 -1.489 -2.916 1.00 93.19 84 GLN A C 1
ATOM 687 O O . GLN A 1 84 ? 5.171 -1.337 -1.822 1.00 93.19 84 GLN A O 1
ATOM 692 N N . ARG A 1 85 ? 5.247 -0.862 -4.003 1.00 92.44 85 ARG A N 1
ATOM 693 C CA . ARG A 1 85 ? 4.007 -0.069 -3.979 1.00 92.44 85 ARG A CA 1
ATOM 694 C C . ARG A 1 85 ? 2.776 -0.931 -3.720 1.00 92.44 85 ARG A C 1
ATOM 696 O O . ARG A 1 85 ? 1.882 -0.459 -3.019 1.00 92.44 85 ARG A O 1
ATOM 703 N N . ARG A 1 86 ? 2.714 -2.150 -4.265 1.00 93.12 86 ARG A N 1
ATOM 704 C CA . ARG A 1 86 ? 1.612 -3.089 -4.002 1.00 93.12 86 ARG A CA 1
ATOM 705 C C . ARG A 1 86 ? 1.610 -3.532 -2.548 1.00 93.12 86 ARG A C 1
ATOM 707 O O . ARG A 1 86 ? 0.597 -3.333 -1.890 1.00 93.12 86 ARG A O 1
ATOM 714 N N . GLU A 1 87 ? 2.749 -3.989 -2.033 1.00 95.19 87 GLU A N 1
ATOM 715 C CA . GLU A 1 87 ? 2.888 -4.379 -0.622 1.00 95.19 87 GLU A CA 1
ATOM 716 C C . GLU A 1 87 ? 2.486 -3.237 0.319 1.00 95.19 87 GLU A C 1
ATOM 718 O O . GLU A 1 87 ? 1.736 -3.424 1.276 1.00 95.19 87 GLU A O 1
ATOM 723 N N . ARG A 1 88 ? 2.918 -2.006 0.016 1.00 93.50 88 ARG A N 1
ATOM 724 C CA . ARG A 1 88 ? 2.534 -0.830 0.803 1.00 93.50 88 ARG A CA 1
ATOM 725 C C . ARG A 1 88 ? 1.024 -0.593 0.784 1.00 93.50 88 ARG A C 1
ATOM 727 O O . ARG A 1 88 ? 0.469 -0.206 1.807 1.00 93.50 88 ARG A O 1
ATOM 734 N N . ASN A 1 89 ? 0.371 -0.762 -0.362 1.00 93.44 89 ASN A N 1
ATOM 735 C CA . ASN A 1 89 ? -1.075 -0.574 -0.463 1.00 93.44 89 ASN A CA 1
ATOM 736 C C . ASN A 1 89 ? -1.836 -1.672 0.294 1.00 93.44 89 ASN A C 1
ATOM 738 O O . ASN A 1 89 ? -2.765 -1.348 1.023 1.00 93.44 89 ASN A O 1
ATOM 742 N N . GLU A 1 90 ? -1.387 -2.926 0.227 1.00 95.50 90 GLU A N 1
ATOM 743 C CA . GLU A 1 90 ? -1.962 -4.024 1.016 1.00 95.50 90 GLU A CA 1
ATOM 744 C C . GLU A 1 90 ? -1.852 -3.760 2.526 1.00 95.50 90 GLU A C 1
ATOM 746 O O . GLU A 1 90 ? -2.817 -3.945 3.268 1.00 95.50 90 GLU A O 1
ATOM 751 N N . LEU A 1 91 ? -0.706 -3.252 2.991 1.00 94.88 91 LEU A N 1
ATOM 752 C CA . LEU A 1 91 ? -0.527 -2.852 4.391 1.00 94.88 91 LEU A CA 1
ATOM 753 C C . LEU A 1 91 ? -1.434 -1.679 4.791 1.00 94.88 91 LEU A C 1
ATOM 755 O O . LEU A 1 91 ? -1.916 -1.633 5.923 1.00 94.88 91 LEU A O 1
ATOM 759 N N . ILE A 1 92 ? -1.682 -0.728 3.885 1.00 94.94 92 ILE A N 1
ATOM 760 C CA . ILE A 1 92 ? -2.626 0.373 4.128 1.00 94.94 92 ILE A CA 1
ATOM 761 C C . ILE A 1 92 ? -4.046 -0.173 4.302 1.00 94.94 92 ILE A C 1
ATOM 763 O O . ILE A 1 92 ? -4.730 0.238 5.240 1.00 94.94 92 ILE A O 1
ATOM 767 N N . ASP A 1 93 ? -4.469 -1.111 3.457 1.00 94.88 93 ASP A N 1
ATOM 768 C CA . ASP A 1 93 ? -5.798 -1.722 3.542 1.00 94.88 93 ASP A CA 1
ATOM 769 C C . ASP A 1 93 ? -5.962 -2.512 4.852 1.00 94.88 93 ASP A C 1
ATOM 771 O O . ASP A 1 93 ? -6.971 -2.373 5.548 1.00 94.88 93 ASP A O 1
ATOM 775 N N . GLN A 1 94 ? -4.931 -3.260 5.263 1.00 95.00 94 GLN A N 1
ATOM 776 C CA . GLN A 1 94 ? -4.909 -3.949 6.559 1.00 95.00 94 GLN A CA 1
ATOM 777 C C . GLN A 1 94 ? -5.002 -2.972 7.738 1.00 95.00 94 GLN A C 1
ATOM 779 O O . GLN A 1 94 ? -5.764 -3.208 8.676 1.00 95.00 94 GLN A O 1
ATOM 784 N N . LEU A 1 95 ? -4.273 -1.852 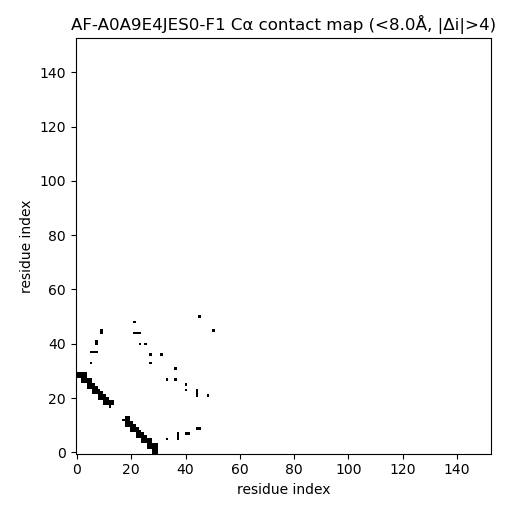7.696 1.00 93.75 95 LEU A N 1
ATOM 785 C CA . LEU A 1 95 ? -4.345 -0.818 8.733 1.00 93.75 95 LEU A CA 1
ATOM 786 C C . LEU A 1 95 ? -5.722 -0.152 8.796 1.00 93.75 95 LEU A C 1
ATOM 788 O O . LEU A 1 95 ? -6.189 0.180 9.886 1.00 93.75 95 LEU A O 1
ATOM 792 N N . GLN A 1 96 ? -6.379 0.050 7.653 1.00 93.75 96 GLN A N 1
ATOM 793 C CA . GLN A 1 96 ? -7.743 0.569 7.623 1.00 93.75 96 GLN A CA 1
ATOM 794 C C . GLN A 1 96 ? -8.722 -0.419 8.256 1.00 93.75 96 GLN A C 1
ATOM 796 O O . GLN A 1 96 ? -9.498 -0.001 9.112 1.00 93.75 96 GLN A O 1
ATOM 801 N N . SER A 1 97 ? -8.641 -1.708 7.913 1.00 94.38 97 SER A N 1
ATOM 802 C CA . SER A 1 97 ? -9.453 -2.757 8.548 1.00 94.38 97 SER A CA 1
ATOM 803 C C . SER A 1 97 ? -9.249 -2.778 10.062 1.00 94.38 97 SER A C 1
ATOM 805 O O . SER A 1 97 ? -10.211 -2.689 10.816 1.00 94.38 97 SER A O 1
ATOM 807 N N . LEU A 1 98 ? -7.992 -2.776 10.516 1.00 94.50 98 LEU A N 1
ATOM 808 C CA . LEU A 1 98 ? -7.667 -2.779 11.942 1.00 94.50 98 LEU A CA 1
ATOM 809 C C . LEU A 1 98 ? -8.221 -1.540 12.661 1.00 94.50 98 LEU A C 1
ATOM 811 O O . LEU A 1 98 ? -8.636 -1.607 13.816 1.00 94.50 98 LEU A O 1
ATOM 815 N N . LYS A 1 99 ? -8.237 -0.385 11.990 1.00 94.88 99 LYS A N 1
ATOM 816 C CA . LYS A 1 99 ? -8.819 0.840 12.542 1.00 94.88 99 LYS A CA 1
ATOM 817 C C . LYS A 1 99 ? -10.329 0.703 12.758 1.00 94.88 99 LYS A C 1
ATOM 819 O O . LYS A 1 99 ? -10.820 1.221 13.761 1.00 94.88 99 LYS A O 1
ATOM 824 N N . PHE A 1 100 ? -11.045 0.030 11.856 1.00 93.06 100 PHE A N 1
ATOM 825 C CA . PHE A 1 100 ? -12.460 -0.290 12.056 1.00 93.06 100 PHE A CA 1
ATOM 826 C C . PHE A 1 100 ? -12.640 -1.236 13.245 1.00 93.06 100 PHE A C 1
ATOM 828 O O . PHE A 1 100 ? -13.383 -0.896 14.159 1.00 93.06 100 PHE A O 1
ATOM 835 N N . ASP A 1 101 ? -11.860 -2.317 13.320 1.00 93.62 101 ASP A N 1
ATOM 836 C CA . ASP A 1 101 ? -11.932 -3.273 14.436 1.00 93.62 101 ASP A CA 1
ATOM 837 C C . ASP A 1 101 ? -11.675 -2.603 15.799 1.00 93.62 101 ASP A C 1
ATOM 839 O O . ASP A 1 101 ? -12.353 -2.878 16.789 1.00 93.62 101 ASP A O 1
ATOM 843 N N . ILE A 1 102 ? -10.711 -1.676 15.862 1.00 93.00 102 ILE A N 1
ATOM 844 C CA . ILE A 1 102 ? -10.423 -0.889 17.070 1.00 93.00 102 ILE A CA 1
ATOM 845 C C . ILE A 1 102 ? -11.590 0.045 17.412 1.00 93.00 102 ILE A C 1
ATOM 847 O O . ILE A 1 102 ? -11.901 0.224 18.592 1.00 93.00 102 ILE A O 1
ATOM 851 N N . SER A 1 103 ? -12.226 0.650 16.407 1.00 93.94 103 SER A N 1
ATOM 852 C CA . SER A 1 103 ? -13.403 1.498 16.611 1.00 93.94 103 SER A CA 1
ATOM 853 C C . SER A 1 103 ? -14.544 0.688 17.221 1.00 93.94 103 SER A C 1
ATOM 855 O O . SER A 1 103 ? -15.049 1.061 18.282 1.00 93.94 103 SER A O 1
ATOM 857 N N . ASP A 1 104 ? -14.865 -0.461 16.634 1.00 92.50 104 ASP A N 1
ATOM 858 C CA . ASP A 1 104 ? -15.918 -1.362 17.105 1.00 92.50 104 ASP A CA 1
ATOM 859 C C . ASP A 1 104 ? -15.622 -1.865 18.526 1.00 92.50 104 ASP A C 1
ATOM 861 O O . ASP A 1 104 ? -16.471 -1.799 19.419 1.00 92.50 104 ASP A O 1
ATOM 865 N N . ALA A 1 105 ? -14.378 -2.273 18.795 1.00 92.19 105 ALA A N 1
ATOM 866 C CA . ALA A 1 105 ? -13.942 -2.661 20.135 1.00 92.19 105 ALA A CA 1
ATOM 867 C C . ALA A 1 105 ? -14.085 -1.513 21.150 1.00 92.19 105 ALA A C 1
ATOM 869 O O . ALA A 1 105 ? -14.435 -1.744 22.311 1.00 92.19 105 ALA A O 1
ATOM 870 N N . SER A 1 106 ? -13.844 -0.267 20.734 1.00 92.75 106 SER A N 1
ATOM 871 C CA . SER A 1 106 ? -13.999 0.903 21.601 1.00 92.75 106 SER A CA 1
ATOM 872 C C . SER A 1 106 ? -15.464 1.192 21.945 1.00 92.75 106 SER A C 1
ATOM 874 O O . SER A 1 106 ? -15.761 1.584 23.077 1.00 92.75 106 SER A O 1
ATOM 876 N N . GLU A 1 107 ? -16.385 0.961 21.008 1.00 93.00 107 GLU A N 1
ATOM 877 C CA . GLU A 1 107 ? -17.827 1.081 21.235 1.00 93.00 107 GLU A CA 1
ATOM 878 C C . GLU A 1 107 ? -18.332 -0.015 22.172 1.00 93.00 107 GLU A C 1
ATOM 880 O O . GLU A 1 107 ? -19.035 0.280 23.142 1.00 93.00 107 GLU A O 1
ATOM 885 N N . LEU A 1 108 ? -17.883 -1.258 21.972 1.00 92.75 108 LEU A N 1
ATOM 886 C CA . LEU A 1 108 ? -18.174 -2.366 22.884 1.00 92.75 108 LEU A CA 1
ATOM 887 C C . LEU A 1 108 ? -17.660 -2.086 24.300 1.00 92.75 108 LEU A C 1
ATOM 889 O O . LEU A 1 108 ? -18.358 -2.357 25.278 1.00 92.75 108 LEU A O 1
ATOM 893 N N . LEU A 1 109 ? -16.473 -1.490 24.436 1.00 93.25 109 LEU A N 1
ATOM 894 C CA . LEU A 1 109 ? -15.924 -1.119 25.740 1.00 93.25 109 LEU A CA 1
ATOM 895 C C . LEU A 1 109 ? -16.771 -0.042 26.440 1.00 93.25 109 LEU A C 1
ATOM 897 O O . LEU A 1 109 ? -16.925 -0.086 27.662 1.00 93.25 109 LEU A O 1
ATOM 901 N N . LYS A 1 110 ? -17.325 0.924 25.694 1.00 92.50 110 LYS A N 1
ATOM 902 C CA . LYS A 1 110 ? -18.263 1.917 26.245 1.00 92.50 110 LYS A CA 1
ATOM 903 C C . LYS A 1 110 ? -19.547 1.245 26.721 1.00 92.50 110 LYS A C 1
ATOM 905 O O . LYS A 1 110 ? -19.902 1.410 27.883 1.00 92.50 110 LYS A O 1
ATOM 910 N N . ALA A 1 111 ? -20.160 0.410 25.882 1.00 91.25 111 ALA A N 1
ATOM 911 C CA . ALA A 1 111 ? -21.360 -0.340 26.248 1.00 91.25 111 ALA A CA 1
ATOM 912 C C . ALA A 1 111 ? -21.137 -1.218 27.494 1.00 91.25 111 ALA A C 1
ATOM 914 O O . ALA A 1 111 ? -21.991 -1.287 28.377 1.00 91.25 111 ALA A O 1
ATOM 915 N N . PHE A 1 112 ? -19.962 -1.842 27.614 1.00 92.50 112 PHE A N 1
ATOM 916 C CA . PHE A 1 112 ? -19.599 -2.620 28.796 1.00 92.50 112 PHE A CA 1
ATOM 917 C C . PHE A 1 112 ? -19.478 -1.757 30.059 1.00 92.50 112 PHE A C 1
ATOM 919 O O . PHE A 1 112 ? -19.938 -2.160 31.128 1.00 92.50 112 PHE A O 1
ATOM 926 N N . LYS A 1 113 ? -18.887 -0.559 29.960 1.00 91.88 113 LYS A N 1
ATOM 927 C CA . LYS A 1 113 ? -18.812 0.384 31.088 1.00 91.88 113 LYS A CA 1
ATOM 928 C C . LYS A 1 113 ? -20.198 0.843 31.534 1.00 91.88 113 LYS A C 1
ATOM 930 O O . LYS A 1 113 ? -20.455 0.866 32.737 1.00 91.88 113 LYS A O 1
ATOM 935 N N . ASP A 1 114 ? -21.087 1.129 30.590 1.00 92.19 114 ASP A N 1
ATOM 936 C CA . ASP A 1 114 ? -22.466 1.520 30.890 1.00 92.19 114 ASP A CA 1
ATOM 937 C C . ASP A 1 114 ? -23.218 0.376 31.586 1.00 92.19 114 ASP A C 1
ATOM 939 O O . ASP A 1 114 ? -23.838 0.574 32.630 1.00 92.19 114 ASP A O 1
ATOM 943 N N . LEU A 1 115 ? -23.079 -0.860 31.094 1.00 90.75 115 LEU A N 1
ATOM 944 C CA . LEU A 1 115 ? -23.616 -2.058 31.751 1.00 90.75 115 LEU A CA 1
ATOM 945 C C . LEU A 1 115 ? -23.055 -2.260 33.162 1.00 90.75 115 LEU A C 1
ATOM 947 O O . LEU A 1 115 ? -23.799 -2.607 34.080 1.00 90.75 115 LEU A O 1
ATOM 951 N N . SER A 1 116 ? -21.759 -2.022 33.362 1.00 90.81 116 SER A N 1
ATOM 952 C CA . SER A 1 116 ? -21.144 -2.094 34.688 1.00 90.81 116 SER A CA 1
ATOM 953 C C . SER A 1 116 ? -21.750 -1.071 35.652 1.00 90.81 116 SER A C 1
ATOM 955 O O . SER A 1 116 ? -21.955 -1.396 36.822 1.00 90.81 116 SER A O 1
ATOM 957 N N . TYR A 1 117 ? -22.060 0.137 35.177 1.00 90.25 117 TYR A N 1
ATOM 958 C CA . TYR A 1 117 ? -22.750 1.152 35.971 1.00 90.25 117 TYR A CA 1
ATOM 959 C C . TYR A 1 117 ? -24.184 0.725 36.315 1.00 90.25 117 TYR A C 1
ATOM 961 O O . TYR A 1 117 ? -24.598 0.802 37.473 1.00 90.25 117 TYR A O 1
ATOM 969 N N . TYR A 1 118 ? -24.936 0.187 35.351 1.00 88.75 118 TYR A N 1
ATOM 970 C CA . TYR A 1 118 ? -26.272 -0.347 35.631 1.00 88.75 118 TYR A CA 1
ATOM 971 C C . TYR A 1 118 ? -26.237 -1.483 36.656 1.00 88.75 118 TYR A C 1
ATOM 973 O O . TYR A 1 118 ? -27.071 -1.517 37.559 1.00 88.75 118 TYR A O 1
ATOM 981 N N . ASN A 1 119 ? -25.241 -2.367 36.588 1.00 89.62 119 ASN A N 1
ATOM 982 C CA . ASN A 1 119 ? -25.070 -3.434 37.571 1.00 89.62 119 ASN A CA 1
ATOM 983 C C . ASN A 1 119 ? -24.822 -2.897 38.989 1.00 89.62 119 ASN A C 1
ATOM 985 O O . ASN A 1 119 ? -25.386 -3.445 39.939 1.00 89.62 119 ASN A O 1
ATOM 989 N N . SER A 1 120 ? -24.041 -1.822 39.157 1.00 91.44 120 SER A N 1
ATOM 990 C CA . SER A 1 120 ? -23.869 -1.206 40.481 1.00 91.44 120 SER A CA 1
ATOM 991 C C . SER A 1 120 ? -25.163 -0.573 40.991 1.00 91.44 120 SER A C 1
ATOM 993 O O . SER A 1 120 ? -25.519 -0.771 42.150 1.00 91.44 120 SER A O 1
ATOM 995 N N . VAL A 1 121 ? -25.919 0.103 40.120 1.00 90.38 121 VAL A N 1
ATOM 996 C CA . VAL A 1 121 ? -27.222 0.684 40.485 1.00 90.38 121 VAL A CA 1
ATOM 997 C C . VAL A 1 121 ? -28.216 -0.406 40.895 1.00 90.38 121 VAL A C 1
ATOM 999 O O . VAL A 1 121 ? -28.906 -0.265 41.901 1.00 90.38 121 VAL A O 1
ATOM 1002 N N . ILE A 1 122 ? -28.263 -1.527 40.168 1.00 90.50 122 ILE A N 1
ATOM 1003 C CA . ILE A 1 122 ? -29.102 -2.681 40.521 1.00 90.50 122 ILE A CA 1
ATOM 1004 C C . ILE A 1 122 ? -28.700 -3.248 41.887 1.00 90.50 122 ILE A C 1
ATOM 1006 O O . ILE A 1 122 ? -29.572 -3.598 42.682 1.00 90.50 122 ILE A O 1
ATOM 1010 N N . ALA A 1 123 ? -27.402 -3.338 42.183 1.00 91.75 123 ALA A N 1
ATOM 1011 C CA . ALA A 1 123 ? -26.927 -3.814 43.479 1.00 91.75 123 ALA A CA 1
ATOM 1012 C C . ALA A 1 123 ? -27.367 -2.893 44.628 1.00 91.75 123 ALA A C 1
ATOM 1014 O O . ALA A 1 123 ? -27.787 -3.384 45.677 1.00 91.75 123 ALA A O 1
ATOM 1015 N N . ASP A 1 124 ? -27.328 -1.577 44.432 1.00 92.50 124 ASP A N 1
ATOM 1016 C CA . ASP A 1 124 ? -27.792 -0.623 45.439 1.00 92.50 124 ASP A CA 1
ATOM 1017 C C . ASP A 1 124 ? -29.318 -0.635 45.590 1.00 92.50 124 ASP A C 1
ATOM 1019 O O . ASP A 1 124 ? -29.818 -0.638 46.714 1.00 92.50 124 ASP A O 1
ATOM 1023 N N . LEU A 1 125 ? -30.071 -0.764 44.492 1.00 90.62 125 LEU A N 1
ATOM 1024 C CA . LEU A 1 125 ? -31.525 -0.955 44.544 1.00 90.62 125 LEU A CA 1
ATOM 1025 C C . LEU A 1 125 ? -31.911 -2.229 45.302 1.00 90.62 125 LEU A C 1
ATOM 1027 O O . LEU A 1 125 ? -32.854 -2.198 46.089 1.00 90.62 125 LEU A O 1
ATOM 1031 N N . ARG A 1 126 ? -31.170 -3.333 45.131 1.00 91.75 126 ARG A N 1
ATOM 1032 C CA . ARG A 1 126 ? -31.389 -4.562 45.913 1.00 91.75 126 ARG A CA 1
ATOM 1033 C C . ARG A 1 126 ? -31.232 -4.313 47.410 1.00 91.75 126 ARG A C 1
ATOM 1035 O O . ARG A 1 126 ? -32.109 -4.710 48.165 1.00 91.75 126 ARG A O 1
ATOM 1042 N N . LYS A 1 127 ? -30.197 -3.577 47.831 1.00 93.31 127 LYS A N 1
ATOM 1043 C CA . LYS A 1 127 ? -30.023 -3.212 49.248 1.00 93.31 127 LYS A CA 1
ATOM 1044 C C . LYS A 1 127 ? -31.201 -2.395 49.777 1.00 93.31 127 LYS A C 1
ATOM 1046 O O . LYS A 1 127 ? -31.626 -2.625 50.901 1.00 93.31 127 LYS A O 1
ATOM 1051 N N . VAL A 1 128 ? -31.727 -1.455 48.987 1.00 92.88 128 VAL A N 1
ATOM 1052 C CA . VAL A 1 128 ? -32.899 -0.647 49.374 1.00 92.88 128 VAL A CA 1
ATOM 1053 C C . VAL A 1 128 ? -34.154 -1.512 49.508 1.00 92.88 128 VAL A C 1
ATOM 1055 O O . VAL A 1 128 ? -34.930 -1.340 50.444 1.00 92.88 128 VAL A O 1
ATOM 1058 N N . VAL A 1 129 ? -34.356 -2.465 48.599 1.00 91.38 129 VAL A N 1
ATOM 1059 C CA . VAL A 1 129 ? -35.466 -3.423 48.695 1.00 91.38 129 VAL A CA 1
ATOM 1060 C C . VAL A 1 129 ? -35.312 -4.306 49.934 1.00 91.38 129 VAL A C 1
ATOM 1062 O O . VAL A 1 129 ? -36.281 -4.501 50.664 1.00 91.38 129 VAL A O 1
ATOM 1065 N N . ASP A 1 130 ? -34.103 -4.786 50.222 1.00 93.56 130 ASP A N 1
ATOM 1066 C CA . ASP A 1 130 ? -33.825 -5.605 51.403 1.00 93.56 130 ASP A CA 1
ATOM 1067 C C . ASP A 1 130 ? -3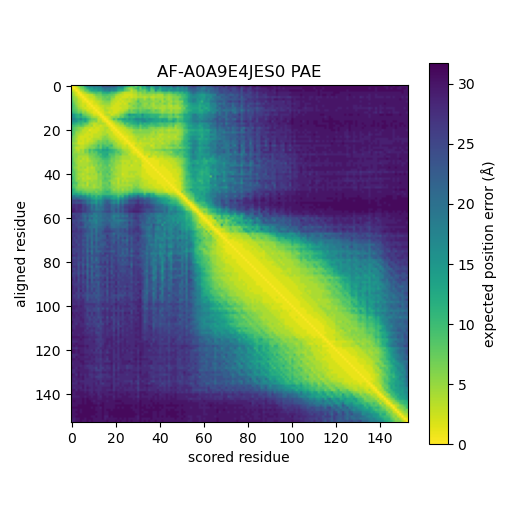4.063 -4.825 52.704 1.00 93.56 130 ASP A C 1
ATOM 1069 O O . ASP A 1 130 ? -34.679 -5.347 53.637 1.00 93.56 130 ASP A O 1
ATOM 1073 N N . THR A 1 131 ? -33.640 -3.557 52.784 1.00 92.75 131 THR A N 1
ATOM 1074 C CA . THR A 1 131 ? -33.912 -2.713 53.959 1.00 92.75 131 THR A CA 1
ATOM 1075 C C . THR A 1 131 ? -35.399 -2.419 54.120 1.00 92.75 131 THR A C 1
ATOM 1077 O O . THR A 1 131 ? -35.904 -2.495 55.240 1.00 92.75 131 THR A O 1
ATOM 1080 N N . TYR A 1 132 ? -36.118 -2.150 53.027 1.00 91.88 132 TYR A N 1
ATOM 1081 C CA . TYR A 1 132 ? -37.568 -1.959 53.050 1.00 91.88 132 TYR A CA 1
ATOM 1082 C C . TYR A 1 132 ? -38.312 -3.221 53.508 1.00 91.88 132 TYR A C 1
ATOM 1084 O O . TYR A 1 132 ? -39.163 -3.145 54.392 1.00 91.88 132 TYR A O 1
ATOM 1092 N N . ASN A 1 133 ? -37.954 -4.392 52.976 1.00 90.75 133 ASN A N 1
ATOM 1093 C CA . ASN A 1 133 ? -38.542 -5.670 53.381 1.00 90.75 133 ASN A CA 1
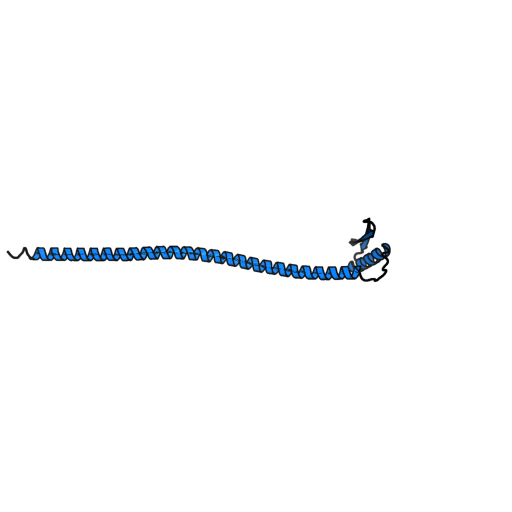ATOM 1094 C C . ASN A 1 133 ? -38.278 -5.971 54.862 1.00 90.75 133 ASN A C 1
ATOM 1096 O O . ASN A 1 133 ? -39.178 -6.415 55.572 1.00 90.75 133 ASN A O 1
ATOM 1100 N N . ASN A 1 134 ? -37.070 -5.679 55.353 1.00 90.31 134 ASN A N 1
ATOM 1101 C CA . ASN A 1 134 ? -36.736 -5.825 56.768 1.00 90.31 134 ASN A CA 1
ATOM 1102 C C . ASN A 1 134 ? -37.559 -4.886 57.662 1.00 90.31 134 ASN A C 1
ATOM 1104 O O . ASN A 1 134 ? -38.008 -5.308 58.726 1.00 90.31 134 ASN A O 1
ATOM 1108 N N . LEU A 1 135 ? -37.782 -3.637 57.243 1.00 88.69 135 LEU A N 1
ATOM 1109 C CA . LEU A 1 135 ? -38.651 -2.693 57.956 1.00 88.69 135 LEU A CA 1
ATOM 1110 C C . LEU A 1 135 ? -40.106 -3.172 57.977 1.00 88.69 135 LEU A C 1
ATOM 1112 O O . LEU A 1 135 ? -40.707 -3.210 59.044 1.00 88.69 135 LEU A O 1
ATOM 1116 N N . MET A 1 136 ? -40.640 -3.607 56.834 1.00 87.00 136 MET A N 1
ATOM 1117 C CA . MET A 1 136 ? -42.007 -4.133 56.731 1.00 87.00 136 MET A CA 1
ATOM 1118 C C . MET A 1 136 ? -42.228 -5.406 57.555 1.00 87.00 136 MET A C 1
ATOM 1120 O O . MET A 1 136 ? -43.315 -5.620 58.084 1.00 87.00 136 MET A O 1
ATOM 1124 N N . ASN A 1 137 ? -41.218 -6.269 57.668 1.00 83.25 137 ASN A N 1
ATOM 1125 C CA . ASN A 1 137 ? -41.305 -7.454 58.521 1.00 83.25 137 ASN A CA 1
ATOM 1126 C C . ASN A 1 137 ? -41.248 -7.098 60.013 1.00 83.25 137 ASN A C 1
ATOM 1128 O O . ASN A 1 137 ? -41.902 -7.762 60.812 1.00 83.25 137 ASN A O 1
ATOM 1132 N N . LYS A 1 138 ? -40.510 -6.047 60.396 1.00 81.38 138 LYS A N 1
ATOM 1133 C CA . LYS A 1 138 ? -40.487 -5.551 61.780 1.00 81.38 138 LYS A CA 1
ATOM 1134 C C . LYS A 1 138 ? -41.815 -4.924 62.192 1.00 81.38 138 LYS A C 1
ATOM 1136 O O . LYS A 1 138 ? -42.339 -5.291 63.235 1.00 81.38 138 LYS A O 1
ATOM 1141 N N . THR A 1 139 ? -42.395 -4.062 61.358 1.00 72.56 139 THR A N 1
ATOM 1142 C CA . THR A 1 139 ? -43.698 -3.444 61.654 1.00 72.56 139 THR A CA 1
ATOM 1143 C C . THR A 1 139 ? -44.816 -4.481 61.742 1.00 72.56 139 THR A C 1
ATOM 1145 O O . THR A 1 139 ? -45.621 -4.434 62.663 1.00 72.56 139 THR A O 1
ATOM 1148 N N . LYS A 1 140 ? -44.813 -5.498 60.868 1.00 70.19 140 LYS A N 1
ATOM 1149 C CA . LYS A 1 140 ? -45.750 -6.630 60.975 1.00 70.19 140 LYS A CA 1
ATOM 1150 C C . LYS A 1 140 ? -45.617 -7.421 62.279 1.00 70.19 140 LYS A C 1
ATOM 1152 O O . LYS A 1 140 ? -46.617 -7.957 62.739 1.00 70.19 140 LYS A O 1
ATOM 1157 N N . HIS A 1 141 ? -44.413 -7.528 62.845 1.00 60.38 141 HIS A N 1
ATOM 1158 C CA . HIS A 1 141 ? -44.202 -8.210 64.122 1.00 60.38 141 HIS A CA 1
ATOM 1159 C C . HIS A 1 141 ? -44.678 -7.375 65.320 1.00 60.38 141 HIS A C 1
ATOM 1161 O O . HIS A 1 141 ? -45.321 -7.926 66.214 1.00 60.38 141 HIS A O 1
ATOM 1167 N N . GLU A 1 142 ? -44.451 -6.060 65.305 1.00 58.91 142 GLU A N 1
ATOM 1168 C CA . GLU A 1 142 ? -44.931 -5.130 66.342 1.00 58.91 142 GL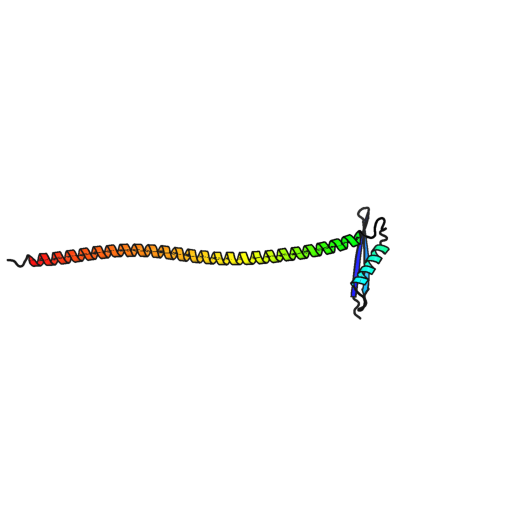U A CA 1
ATOM 1169 C C . GLU A 1 142 ? -46.472 -5.012 66.359 1.00 58.91 142 GLU A C 1
ATOM 1171 O O . GLU A 1 142 ? -47.086 -4.965 67.430 1.00 58.91 142 GLU A O 1
ATOM 1176 N N . ASP A 1 143 ? -47.126 -5.074 65.194 1.00 54.66 143 ASP A N 1
ATOM 1177 C CA . ASP A 1 143 ? -48.594 -5.121 65.088 1.00 54.66 143 ASP A CA 1
ATOM 1178 C C . ASP A 1 143 ? -49.191 -6.431 65.649 1.00 54.66 143 ASP A C 1
ATOM 1180 O O . ASP A 1 143 ? -50.307 -6.442 66.161 1.00 54.66 143 ASP A O 1
ATOM 1184 N N . THR A 1 144 ? -48.465 -7.556 65.607 1.00 52.09 144 THR A N 1
ATOM 1185 C CA . THR A 1 144 ? -48.917 -8.814 66.238 1.00 52.09 144 THR A CA 1
ATOM 1186 C C . THR A 1 144 ? -48.680 -8.880 67.748 1.00 52.09 144 THR A C 1
ATOM 1188 O O . THR A 1 144 ? -49.473 -9.510 68.446 1.00 52.09 144 THR A O 1
ATOM 1191 N N . GLU A 1 145 ? -47.632 -8.239 68.274 1.00 49.12 145 GLU A N 1
ATOM 1192 C CA . GLU A 1 145 ? -47.388 -8.183 69.725 1.00 49.12 145 GLU A CA 1
ATOM 1193 C C . GLU A 1 145 ? -48.348 -7.209 70.426 1.00 49.12 145 GLU A C 1
ATOM 1195 O O . GLU A 1 145 ? -48.868 -7.526 71.497 1.00 49.12 145 GLU A O 1
ATOM 1200 N N . SER A 1 146 ? -48.681 -6.080 69.794 1.00 48.50 146 SER A N 1
ATOM 1201 C CA . SER A 1 146 ? -49.658 -5.117 70.327 1.00 48.50 146 SER A CA 1
ATOM 1202 C C . SER A 1 146 ? -51.090 -5.665 70.397 1.00 48.50 146 SER A C 1
ATOM 1204 O O . SER A 1 146 ? -51.800 -5.371 71.353 1.00 48.50 146 SER A O 1
ATOM 1206 N N . VAL A 1 147 ? -51.503 -6.547 69.479 1.00 48.34 147 VAL A N 1
ATOM 1207 C CA . VAL A 1 147 ? -52.827 -7.206 69.537 1.00 48.34 147 VAL A CA 1
ATOM 1208 C C . VAL A 1 147 ? -52.902 -8.286 70.632 1.00 48.34 147 VAL A C 1
ATOM 1210 O O . VAL A 1 147 ? -53.992 -8.646 71.075 1.00 48.34 147 VAL A O 1
ATOM 1213 N N . SER A 1 148 ? -51.765 -8.798 71.115 1.00 49.16 148 SER A N 1
ATOM 1214 C CA . SER A 1 148 ? -51.738 -9.815 72.179 1.00 49.16 148 SER A CA 1
ATOM 1215 C C . SER A 1 148 ? -51.816 -9.250 73.603 1.00 49.16 148 SER A C 1
ATOM 1217 O O . SER A 1 148 ? -52.140 -9.996 74.523 1.00 49.16 148 SER A O 1
ATOM 1219 N N . LEU A 1 149 ? -51.575 -7.947 73.788 1.00 50.81 149 LEU A N 1
ATOM 1220 C CA . LEU A 1 149 ? -51.602 -7.291 75.103 1.00 50.81 149 LEU A CA 1
ATOM 1221 C C . LEU A 1 149 ? -52.979 -6.726 75.492 1.00 50.81 149 LEU A C 1
ATOM 1223 O O . LEU A 1 149 ? -53.209 -6.474 76.671 1.00 50.81 149 LEU A O 1
ATOM 1227 N N . ASP A 1 150 ? -53.914 -6.601 74.546 1.00 47.28 150 ASP A N 1
ATOM 1228 C CA . ASP A 1 150 ? -55.263 -6.069 74.803 1.00 47.28 150 ASP A CA 1
ATOM 1229 C C . ASP A 1 150 ? -56.316 -7.150 75.150 1.00 47.28 150 ASP A C 1
ATOM 1231 O O . ASP A 1 150 ? -57.489 -6.829 75.324 1.00 47.28 150 ASP A O 1
ATOM 1235 N N . ASN A 1 151 ? -55.926 -8.427 75.284 1.00 46.03 151 ASN A N 1
ATOM 1236 C CA . ASN A 1 151 ? -56.839 -9.542 75.611 1.00 46.03 151 ASN A CA 1
ATOM 1237 C C . ASN A 1 151 ? -56.648 -10.150 77.017 1.00 46.03 151 ASN A C 1
ATOM 1239 O O . 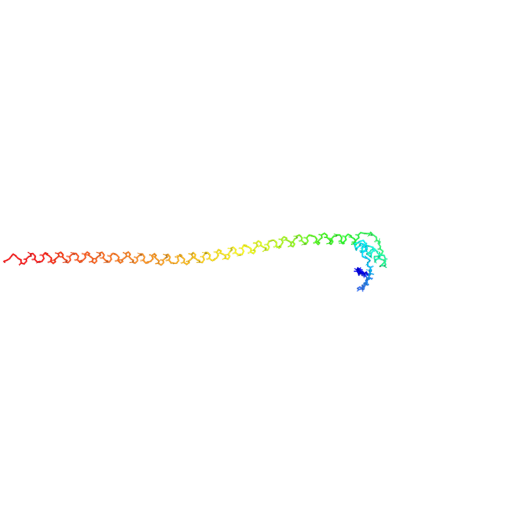ASN A 1 151 ? -57.255 -11.178 77.323 1.00 46.03 151 ASN A O 1
ATOM 1243 N N . GLU A 1 152 ? -55.852 -9.526 77.888 1.00 45.22 152 GLU A N 1
ATOM 1244 C CA . GLU A 1 152 ? -55.781 -9.868 79.318 1.00 45.22 152 GLU A CA 1
ATOM 1245 C C . GLU A 1 152 ? -56.387 -8.752 80.187 1.00 45.22 152 GLU A C 1
ATOM 1247 O O . GLU A 1 152 ? -55.692 -8.134 80.986 1.00 45.22 152 GLU A O 1
ATOM 1252 N N . PHE A 1 153 ? -57.689 -8.492 80.038 1.00 44.16 153 PHE A N 1
ATOM 1253 C CA . PHE A 1 153 ? -58.525 -7.870 81.077 1.00 44.16 153 PHE A CA 1
ATOM 1254 C C . PHE A 1 153 ? -59.959 -8.403 81.019 1.00 44.16 153 PHE A C 1
ATOM 1256 O O . PHE A 1 153 ? -60.537 -8.449 79.910 1.00 44.16 153 PHE A O 1
#

Sequence (153 aa):
MKHKEIGFGLTINMGNYESVRFDLVAELEDWEDSEESMKALKKRLVEIARVEVNNGESTVIRKLDLDKKYIKEIKEKAREVEEQRRERNELIDQLQSLKFDISDASELLKAFKDLSYYNSVIADLRKVVDTYNNLMNKTKHEDTESVSLDNEF

Foldseek 3Di:
DDWDKDKDKDWDDPDPPDIDIDMDIDTDDPPDDPVVVVVVVVVVSCVVVPPPPPDDPDDVVVVVVVVVVVVVVVVVVVVVVVVVVVVVVVVVVVVVVVVVVVVVVVVVVVVVVVVVVVVVVVVVVVVVVVVVVVVVVVVVVVVVVVVVVVPPD

Solvent-accessible surface area (backbone atoms only — not comparable to full-atom values): 8895 Å² total; per-residue (Å²): 134,75,66,48,76,48,74,53,74,51,76,44,76,76,54,96,93,41,68,50,76,47,77,51,74,48,77,35,55,89,86,58,58,68,67,62,52,50,51,52,52,52,55,51,51,50,57,74,66,61,63,73,66,84,86,54,95,47,65,68,60,49,49,53,54,49,50,54,52,51,53,51,52,51,52,52,52,51,50,53,53,52,50,53,50,49,55,52,48,54,51,52,53,51,52,52,52,50,51,50,55,51,49,54,51,50,51,52,52,49,55,50,51,53,50,53,52,51,52,52,51,51,53,53,50,48,52,53,50,52,53,50,53,53,51,55,54,49,53,57,50,53,59,54,54,59,65,64,66,78,72,81,124

Mean predicted aligned error: 18.52 Å